Protein AF-A0A4R4SAF9-F1 (afdb_monomer_lite)

pLDDT: mean 88.25, std 11.11, range [43.56, 97.38]

Foldseek 3Di:
DPDFPDQKDKDKDKVVPPAAAAPDPPRDFMKIKIKIAGQDQAKKKFFKKKKFAAEDQDQQHFAYHPQQVVKDKDKPQPWDWDDPDSGMIMTGHPPSAMDIHHHDHPVCVVVSVPDGIMIMMITRGHGHNHFHKYWIKMWTFMASDRDPVRTDITIDTDIRGHHHD

Secondary structure (DSSP, 8-state):
-PPP--SSEEEEEEESSS-BPPSSTTSPPEEEEEEEEB-SSS-EEEEEEEEE--EESSTT-SEETT-GGG-EEEESTTPEEEE-SSSEEEEE-GGGS-EEEPBPPGGGHHHHHHHTPEEEEEEEE-B-SS-EEEEEEEEEEEESSSSGGG-EEEEEEEEEEEBP-

Organism: NCBI:txid402648

Radius of gyration: 15.94 Å; chains: 1; bounding box: 34×36×46 Å

Sequence (165 aa):
MPDSDALLHYTSITEPQPLYVSLDDNSPAYTMHLIVANTRDTPVYCNKITLYLPSGSHEADLVGAGKISAINGECSASWTFKRVSDTEITITPPNNKTAGFVGIKDQDIKSALYIAALRITLRNLHINTRIGTARIEITENTGETNNEAGFFRKWHYYPVTKFPR

Structure (mmCIF, N/CA/C/O backbone):
data_AF-A0A4R4SAF9-F1
#
_entry.id   AF-A0A4R4SAF9-F1
#
loop_
_atom_site.group_PDB
_atom_site.id
_atom_site.type_symbol
_atom_site.label_atom_id
_atom_site.label_alt_id
_atom_site.label_comp_id
_atom_site.label_asym_id
_atom_site.label_entity_id
_atom_site.label_seq_id
_atom_site.pdbx_PDB_ins_code
_atom_site.Cartn_x
_atom_site.Cartn_y
_atom_site.Cartn_z
_atom_site.occupancy
_atom_site.B_iso_or_equiv
_atom_site.auth_seq_id
_atom_site.auth_comp_id
_atom_site.auth_asym_id
_atom_site.auth_atom_id
_atom_site.pdbx_PDB_model_num
ATOM 1 N N . MET A 1 1 ? -13.714 -11.113 -9.935 1.00 43.56 1 MET A N 1
ATOM 2 C CA . MET A 1 1 ? -13.119 -9.774 -9.715 1.00 43.56 1 MET A CA 1
ATOM 3 C C . MET A 1 1 ? -12.044 -9.613 -10.770 1.00 43.56 1 MET A C 1
ATOM 5 O O . MET A 1 1 ? -11.471 -10.648 -11.086 1.00 43.56 1 MET A O 1
ATOM 9 N N . PRO A 1 2 ? -11.812 -8.435 -11.372 1.00 45.91 2 PRO A N 1
ATOM 10 C CA . PRO A 1 2 ? -10.708 -8.334 -12.315 1.00 45.91 2 PRO A CA 1
ATOM 11 C C . PRO A 1 2 ? -9.417 -8.637 -11.550 1.00 45.91 2 PRO A C 1
ATOM 13 O O . PRO A 1 2 ? -9.209 -8.112 -10.452 1.00 45.91 2 PRO A O 1
ATOM 16 N N . ASP A 1 3 ? -8.634 -9.562 -12.094 1.00 58.28 3 ASP A N 1
ATOM 17 C CA . ASP A 1 3 ? -7.298 -9.867 -11.606 1.00 58.28 3 ASP A CA 1
ATOM 18 C C . ASP A 1 3 ? -6.476 -8.574 -11.593 1.00 58.28 3 ASP A C 1
ATOM 20 O O . ASP A 1 3 ? -6.664 -7.686 -12.424 1.00 58.28 3 ASP A O 1
ATOM 24 N N . SER A 1 4 ? -5.622 -8.410 -10.587 1.00 75.06 4 SER A N 1
ATOM 25 C CA . SER A 1 4 ? -4.778 -7.223 -10.499 1.00 75.06 4 SER A CA 1
ATOM 26 C C . SER A 1 4 ? -3.844 -7.143 -11.705 1.00 75.06 4 SER A C 1
ATOM 28 O O . SER A 1 4 ? -3.124 -8.095 -11.990 1.00 75.06 4 SER A O 1
ATOM 30 N N . ASP A 1 5 ? -3.788 -5.978 -12.351 1.00 87.94 5 ASP A N 1
ATOM 31 C CA . ASP A 1 5 ? -2.861 -5.735 -13.463 1.00 87.94 5 ASP A CA 1
ATOM 32 C C . ASP A 1 5 ? -1.434 -5.406 -12.996 1.00 87.94 5 ASP A C 1
ATOM 34 O O . ASP A 1 5 ? -0.546 -5.176 -13.829 1.00 87.94 5 ASP A O 1
ATOM 38 N N . ALA A 1 6 ? -1.203 -5.343 -11.681 1.00 92.12 6 ALA A N 1
ATOM 39 C CA . ALA A 1 6 ? 0.101 -5.057 -11.104 1.00 92.12 6 ALA A CA 1
ATOM 40 C C . ALA A 1 6 ? 1.125 -6.139 -11.475 1.00 92.12 6 ALA A C 1
ATOM 42 O O . ALA A 1 6 ? 0.850 -7.341 -11.510 1.00 92.12 6 ALA A O 1
ATOM 43 N N . LEU A 1 7 ? 2.335 -5.689 -11.786 1.00 93.12 7 LEU A N 1
ATOM 44 C CA . LEU A 1 7 ? 3.488 -6.549 -11.991 1.00 93.12 7 LEU A CA 1
ATOM 45 C C . LEU A 1 7 ? 4.139 -6.916 -10.656 1.00 93.12 7 LEU A C 1
ATOM 47 O O . LEU A 1 7 ? 4.663 -8.025 -10.551 1.00 93.12 7 LEU A O 1
ATOM 51 N N . LEU A 1 8 ? 4.100 -6.016 -9.664 1.00 92.75 8 LEU A N 1
ATOM 52 C CA . LEU A 1 8 ? 4.632 -6.265 -8.326 1.00 92.75 8 LEU A CA 1
ATOM 53 C C . LEU A 1 8 ? 3.584 -6.915 -7.416 1.00 92.75 8 LEU A C 1
ATOM 55 O O . LEU A 1 8 ? 2.379 -6.689 -7.522 1.00 92.75 8 LEU A O 1
ATOM 59 N N . HIS A 1 9 ? 4.080 -7.720 -6.486 1.00 91.44 9 HIS A N 1
ATOM 60 C CA . HIS A 1 9 ? 3.312 -8.359 -5.433 1.00 91.44 9 HIS A CA 1
ATOM 61 C C . HIS A 1 9 ? 3.376 -7.531 -4.147 1.00 91.44 9 HIS A C 1
ATOM 63 O O . HIS A 1 9 ? 4.444 -7.046 -3.763 1.00 91.44 9 HIS A O 1
ATOM 69 N N . TYR A 1 10 ? 2.241 -7.435 -3.454 1.00 91.31 10 TYR A N 1
ATOM 70 C CA . TYR A 1 10 ? 2.077 -6.670 -2.221 1.00 91.31 10 TYR A CA 1
ATOM 71 C C . TYR A 1 10 ? 1.605 -7.577 -1.087 1.00 91.31 10 TYR A C 1
ATOM 73 O O . TYR A 1 10 ? 0.624 -8.302 -1.225 1.00 91.31 10 TYR A O 1
ATOM 81 N N . THR A 1 11 ? 2.284 -7.507 0.055 1.00 90.50 11 THR A N 1
ATOM 82 C CA . THR A 1 11 ? 1.877 -8.191 1.290 1.00 90.50 11 THR A CA 1
ATOM 83 C C . THR A 1 11 ? 2.155 -7.311 2.499 1.00 90.50 11 THR A C 1
ATOM 85 O O . THR A 1 11 ? 2.995 -6.417 2.428 1.00 90.50 11 THR A O 1
ATOM 88 N N . SER A 1 12 ? 1.465 -7.522 3.616 1.00 91.00 12 SER A N 1
ATOM 89 C CA . SER A 1 12 ? 1.596 -6.682 4.806 1.00 91.00 12 SER A CA 1
ATOM 90 C C . SER A 1 12 ? 1.826 -7.482 6.076 1.00 91.00 12 SER A C 1
ATOM 92 O O . SER A 1 12 ? 1.159 -8.487 6.313 1.00 91.00 12 SER A O 1
ATOM 94 N N . ILE A 1 13 ? 2.658 -6.937 6.955 1.00 91.50 13 ILE A N 1
ATOM 95 C CA . ILE A 1 13 ? 2.785 -7.355 8.352 1.00 91.50 13 ILE A CA 1
ATOM 96 C C . ILE A 1 13 ? 2.308 -6.194 9.223 1.00 91.50 13 ILE A C 1
ATOM 98 O O . ILE A 1 13 ? 2.649 -5.045 8.945 1.00 91.50 13 ILE A O 1
ATOM 102 N N . THR A 1 14 ? 1.515 -6.466 10.256 1.00 92.62 14 THR A N 1
ATOM 103 C CA . THR A 1 14 ? 1.044 -5.439 11.196 1.00 92.62 14 THR A CA 1
ATOM 104 C C . THR A 1 14 ? 1.613 -5.677 12.583 1.00 92.62 14 THR A C 1
ATOM 106 O O . THR A 1 14 ? 1.796 -6.816 12.999 1.00 92.62 14 THR A O 1
ATOM 109 N N . GLU A 1 15 ? 1.861 -4.601 13.314 1.00 93.81 15 GLU A N 1
ATOM 110 C CA . GLU A 1 15 ? 2.337 -4.628 14.690 1.00 93.81 15 GLU A CA 1
ATOM 111 C C . GLU A 1 15 ? 1.436 -3.712 15.540 1.00 93.81 15 GLU A C 1
ATOM 113 O O . GLU A 1 15 ? 1.437 -2.495 15.317 1.00 93.81 15 GLU A O 1
ATOM 118 N N . PRO A 1 16 ? 0.654 -4.261 16.493 1.00 92.19 16 PRO A N 1
ATOM 119 C CA . PRO A 1 16 ? 0.472 -5.694 16.769 1.00 92.19 16 PRO A CA 1
ATOM 120 C C . PRO A 1 16 ? -0.259 -6.469 15.646 1.00 92.19 16 PRO A C 1
ATOM 122 O O . PRO A 1 16 ? -0.881 -5.884 14.755 1.00 92.19 16 PRO A O 1
ATOM 125 N N . GLN A 1 17 ? -0.168 -7.805 15.696 1.00 88.75 17 GLN A N 1
ATOM 126 C CA . GLN A 1 17 ? -0.882 -8.731 14.808 1.00 88.75 17 GLN A CA 1
ATOM 127 C C . GLN A 1 17 ? -1.854 -9.607 15.624 1.00 88.75 17 GLN A C 1
ATOM 129 O O . GLN A 1 17 ? -1.448 -10.134 16.661 1.00 88.75 17 GLN A O 1
ATOM 134 N N . PRO A 1 18 ? -3.102 -9.824 15.166 1.00 90.75 18 PRO A N 1
ATOM 135 C CA . PRO A 1 18 ? -3.735 -9.225 13.989 1.00 90.75 18 PRO A CA 1
ATOM 136 C C . PRO A 1 18 ? -4.090 -7.742 14.197 1.00 90.75 18 PRO A C 1
ATOM 138 O O . PRO A 1 18 ? -3.957 -7.196 15.290 1.00 90.75 18 PRO A O 1
ATOM 141 N N . LEU A 1 19 ? -4.534 -7.086 13.123 1.00 92.69 19 LEU A N 1
ATOM 142 C CA . LEU A 1 19 ? -5.032 -5.715 13.169 1.00 92.69 19 LEU A CA 1
ATOM 143 C C . LEU A 1 19 ? -6.430 -5.692 13.809 1.00 92.69 19 LEU A C 1
ATOM 145 O O . LEU A 1 19 ? -7.383 -6.181 13.201 1.00 92.69 19 LEU A O 1
ATOM 149 N N . TYR A 1 20 ? -6.576 -5.126 15.006 1.00 95.00 20 TYR A N 1
ATOM 150 C CA . TYR A 1 20 ? -7.885 -4.961 15.647 1.00 95.00 20 TYR A CA 1
ATOM 151 C C . TYR A 1 20 ? -8.461 -3.568 15.406 1.00 95.00 20 TYR A C 1
ATOM 153 O O . TYR A 1 20 ? -7.722 -2.591 15.266 1.00 95.00 20 TYR A O 1
ATOM 161 N N . VAL A 1 21 ? -9.791 -3.473 15.400 1.00 94.75 21 VAL A N 1
ATOM 162 C CA . VAL A 1 21 ? -10.478 -2.177 15.447 1.00 94.75 21 VAL A CA 1
ATOM 163 C C . VAL A 1 21 ? -10.105 -1.412 16.716 1.00 94.75 21 VAL A C 1
ATOM 165 O O . VAL A 1 21 ? -9.890 -2.001 17.780 1.00 94.75 21 VAL A O 1
ATOM 168 N N . SER A 1 22 ? -10.049 -0.086 16.616 1.00 94.00 22 SER A N 1
ATOM 169 C CA . SER A 1 22 ? -9.930 0.755 17.809 1.00 94.00 22 SER A CA 1
ATOM 170 C C . SER A 1 22 ? -11.214 0.680 18.634 1.00 94.00 22 SER A C 1
ATOM 172 O O . SER A 1 22 ? -12.308 0.589 18.079 1.00 94.00 22 SER A O 1
ATOM 174 N N . LEU A 1 23 ? -11.091 0.744 19.959 1.00 91.25 23 LEU A N 1
ATOM 175 C CA . LEU A 1 23 ? -12.247 0.884 20.851 1.00 91.25 23 LEU A CA 1
ATOM 176 C C . LEU A 1 23 ? -12.713 2.344 20.912 1.00 91.25 23 LEU A C 1
ATOM 178 O O . LEU A 1 23 ? -13.904 2.623 21.010 1.00 91.25 23 LEU A O 1
ATOM 182 N N . ASP A 1 24 ? -11.755 3.264 20.836 1.00 88.19 24 ASP A N 1
ATOM 183 C CA . ASP A 1 24 ? -11.922 4.708 20.961 1.00 88.19 24 ASP A CA 1
ATOM 184 C C . ASP A 1 24 ? -10.715 5.446 20.349 1.00 88.19 24 ASP A C 1
ATOM 186 O O . ASP A 1 24 ? -9.778 4.832 19.830 1.00 88.19 24 ASP A O 1
ATOM 190 N N . ASP A 1 25 ? -10.719 6.776 20.440 1.00 79.50 25 ASP A N 1
ATOM 191 C CA . ASP A 1 25 ? -9.638 7.638 19.947 1.00 79.50 25 ASP A CA 1
ATOM 192 C C . ASP A 1 25 ? -8.299 7.476 20.687 1.00 79.50 25 ASP A C 1
ATOM 194 O O . ASP A 1 25 ? -7.264 7.882 20.157 1.00 79.50 25 ASP A O 1
ATOM 198 N N . ASN A 1 26 ? -8.306 6.875 21.880 1.00 84.06 26 ASN A N 1
ATOM 199 C CA . ASN A 1 26 ? -7.117 6.650 22.706 1.00 84.06 26 ASN A CA 1
ATOM 200 C C . ASN A 1 26 ? -6.519 5.253 22.497 1.00 84.06 26 ASN A C 1
ATOM 202 O O . ASN A 1 26 ? -5.532 4.888 23.142 1.00 84.06 26 ASN A O 1
ATOM 206 N N . SER A 1 27 ? -7.112 4.453 21.610 1.00 88.25 27 SER A N 1
ATOM 207 C CA . SER A 1 27 ? -6.624 3.117 21.305 1.00 88.25 27 SER A CA 1
ATOM 208 C C . SER A 1 27 ? -5.197 3.167 20.740 1.00 88.25 27 SER A C 1
ATOM 210 O O . SER A 1 27 ? -4.879 4.075 19.963 1.00 88.25 27 SER A O 1
ATOM 212 N N . PRO A 1 28 ? -4.328 2.199 21.104 1.00 89.44 28 PRO A N 1
ATOM 213 C CA . PRO A 1 28 ? -2.954 2.172 20.621 1.00 89.44 28 PRO A CA 1
ATOM 214 C C . PRO A 1 28 ? -2.897 2.177 19.096 1.00 89.44 28 PRO A C 1
ATOM 216 O O . PRO A 1 28 ? -3.636 1.444 18.435 1.00 89.44 28 PRO A O 1
ATOM 219 N N . ALA A 1 29 ? -2.000 2.989 18.549 1.00 92.81 29 ALA A N 1
ATOM 220 C CA . ALA A 1 29 ? -1.782 3.029 17.117 1.00 92.81 29 ALA A CA 1
ATOM 221 C C . ALA A 1 29 ? -0.987 1.805 16.642 1.00 92.81 29 ALA A C 1
ATOM 223 O O . ALA A 1 29 ? -0.156 1.255 17.366 1.00 92.81 29 ALA A O 1
ATOM 224 N N . TYR A 1 30 ? -1.223 1.414 15.393 1.00 95.19 30 TYR A N 1
ATOM 225 C CA . TYR A 1 30 ? -0.560 0.286 14.754 1.00 95.19 30 TYR A CA 1
ATOM 226 C C . TYR A 1 30 ? 0.600 0.751 13.878 1.00 95.19 30 TYR A C 1
ATOM 228 O O . TYR A 1 30 ? 0.649 1.891 13.399 1.00 95.19 30 TYR A O 1
ATOM 236 N N . THR A 1 31 ? 1.516 -0.173 13.622 1.00 95.69 31 THR A N 1
ATOM 237 C CA . THR A 1 31 ? 2.464 -0.079 12.515 1.00 95.69 31 THR A CA 1
ATOM 238 C C . THR A 1 31 ? 2.103 -1.120 11.461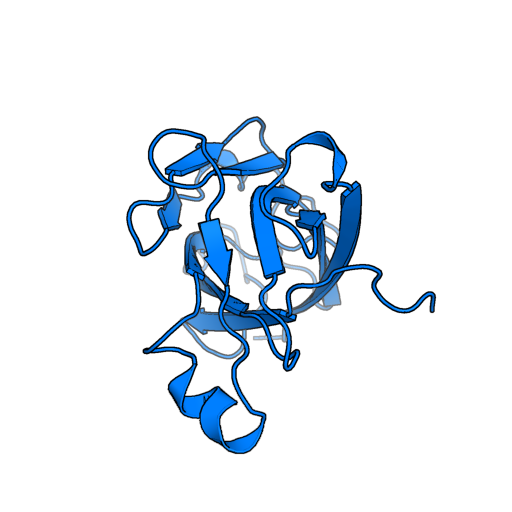 1.00 95.69 31 THR A C 1
ATOM 240 O O . THR A 1 31 ? 1.783 -2.257 11.790 1.00 95.69 31 THR A O 1
ATOM 243 N N . MET A 1 32 ? 2.139 -0.741 10.187 1.00 94.81 32 MET A N 1
ATOM 244 C CA . MET A 1 32 ? 2.005 -1.651 9.052 1.00 94.81 32 MET A CA 1
ATOM 245 C C . MET A 1 32 ? 3.278 -1.598 8.219 1.00 94.81 32 MET A C 1
ATOM 247 O O . MET A 1 32 ? 3.738 -0.526 7.835 1.00 94.81 32 MET A O 1
ATOM 251 N N . HIS A 1 33 ? 3.824 -2.760 7.902 1.00 93.44 33 HIS A N 1
ATOM 252 C CA . HIS A 1 33 ? 4.915 -2.935 6.959 1.00 93.44 33 HIS A CA 1
ATOM 253 C C . HIS A 1 33 ? 4.349 -3.549 5.688 1.00 93.44 33 HIS A C 1
ATOM 255 O O . HIS A 1 33 ? 4.056 -4.740 5.662 1.00 93.44 33 HIS A O 1
ATOM 261 N N . LEU A 1 34 ? 4.182 -2.735 4.651 1.00 92.62 34 LEU A N 1
ATOM 262 C CA . LEU A 1 34 ? 3.836 -3.190 3.313 1.00 92.62 34 LEU A CA 1
ATOM 263 C C . LEU A 1 34 ? 5.126 -3.572 2.579 1.00 92.62 34 LEU A C 1
ATOM 265 O O . LEU A 1 34 ? 6.041 -2.764 2.433 1.00 92.62 34 LEU A O 1
ATOM 269 N N . ILE A 1 35 ? 5.206 -4.819 2.147 1.00 91.75 35 ILE A N 1
ATOM 270 C CA . ILE A 1 35 ? 6.338 -5.410 1.449 1.00 91.75 35 ILE A CA 1
ATOM 271 C C . ILE A 1 35 ? 5.969 -5.516 -0.024 1.00 91.75 35 ILE A C 1
ATOM 273 O O . ILE A 1 35 ? 4.934 -6.087 -0.370 1.00 91.75 35 ILE A O 1
ATOM 277 N N . VAL A 1 36 ? 6.824 -4.955 -0.872 1.00 92.25 36 VAL A N 1
ATOM 278 C CA . VAL A 1 36 ? 6.671 -4.923 -2.324 1.00 92.25 36 VAL A CA 1
ATOM 279 C C . VAL A 1 36 ? 7.777 -5.760 -2.943 1.00 92.25 36 VAL A C 1
ATOM 281 O O . VAL A 1 36 ? 8.957 -5.475 -2.732 1.00 92.25 36 VAL A O 1
ATOM 284 N N . ALA A 1 37 ? 7.410 -6.783 -3.703 1.00 90.88 37 ALA A N 1
ATOM 285 C CA . ALA A 1 37 ? 8.351 -7.723 -4.299 1.00 90.88 37 ALA A CA 1
ATOM 286 C C . ALA A 1 37 ? 7.972 -8.050 -5.746 1.00 90.88 37 ALA A C 1
ATOM 288 O O . ALA A 1 37 ? 6.833 -7.860 -6.159 1.00 90.88 37 ALA A O 1
ATOM 289 N N . ASN A 1 38 ? 8.922 -8.580 -6.510 1.00 90.75 38 ASN A N 1
ATOM 290 C CA . ASN A 1 38 ? 8.648 -9.175 -7.812 1.00 90.75 38 ASN A CA 1
ATOM 291 C C . ASN A 1 38 ? 8.671 -10.702 -7.674 1.00 90.75 38 ASN A C 1
ATOM 293 O O . ASN A 1 38 ? 9.693 -11.256 -7.285 1.00 90.75 38 ASN A O 1
ATOM 297 N N . THR A 1 39 ? 7.563 -11.372 -7.985 1.00 86.12 39 THR A N 1
ATOM 298 C CA . THR A 1 39 ? 7.445 -12.844 -7.952 1.00 86.12 39 THR A CA 1
ATOM 299 C C . THR A 1 39 ? 7.527 -13.476 -9.345 1.00 86.12 39 THR A C 1
ATOM 301 O O . THR A 1 39 ? 7.279 -14.666 -9.504 1.00 86.12 39 THR A O 1
ATOM 304 N N . ARG A 1 40 ? 7.828 -12.685 -10.381 1.00 85.94 40 ARG A N 1
ATOM 305 C CA . ARG A 1 40 ? 7.999 -13.150 -11.764 1.00 85.94 40 ARG A CA 1
ATOM 306 C C . ARG A 1 40 ? 9.447 -13.556 -12.005 1.00 85.94 40 ARG A C 1
ATOM 308 O O . ARG A 1 40 ? 10.346 -13.043 -11.351 1.00 85.94 40 ARG A O 1
ATOM 315 N N . ASP A 1 41 ? 9.690 -14.389 -13.013 1.00 85.56 41 ASP A N 1
ATOM 316 C CA . ASP A 1 41 ? 11.055 -14.769 -13.414 1.00 85.56 41 ASP A CA 1
ATOM 317 C C . ASP A 1 41 ? 11.805 -13.657 -14.168 1.00 85.56 41 ASP A C 1
ATOM 319 O O . ASP A 1 41 ? 13.029 -13.697 -14.302 1.00 85.56 41 ASP A O 1
ATOM 323 N N . THR A 1 42 ? 11.086 -12.648 -14.664 1.00 89.00 42 THR A N 1
ATOM 324 C CA . THR A 1 42 ? 11.655 -11.501 -15.376 1.00 89.00 42 THR A CA 1
ATOM 325 C C . THR A 1 42 ? 11.767 -10.278 -14.462 1.00 89.00 42 THR A C 1
ATOM 327 O O . THR A 1 42 ? 10.911 -10.077 -13.596 1.00 89.00 42 THR A O 1
ATOM 330 N N . PRO A 1 43 ? 12.802 -9.430 -14.625 1.00 91.19 43 PRO A N 1
ATOM 331 C CA . PRO A 1 43 ? 12.901 -8.177 -13.885 1.00 91.19 43 PRO A CA 1
ATOM 332 C C . PRO A 1 43 ? 11.705 -7.256 -14.144 1.00 91.19 43 PRO A C 1
ATOM 334 O O . PRO A 1 43 ? 11.276 -7.081 -15.283 1.00 91.19 43 PRO A O 1
ATOM 337 N N . VAL A 1 44 ? 11.221 -6.613 -13.084 1.00 93.88 44 VAL A N 1
ATOM 338 C CA . VAL A 1 44 ? 10.204 -5.559 -13.162 1.00 93.88 44 VAL A CA 1
ATOM 339 C C . VAL A 1 44 ? 10.849 -4.247 -12.761 1.00 93.88 44 VAL A C 1
ATOM 341 O O . VAL A 1 44 ? 11.513 -4.154 -11.733 1.00 93.88 44 VAL A O 1
ATOM 344 N N . TYR A 1 45 ? 10.645 -3.213 -13.557 1.00 94.56 45 TYR A N 1
ATOM 345 C CA . TYR A 1 45 ? 11.123 -1.874 -13.269 1.00 94.56 45 TYR A CA 1
ATOM 346 C C . TYR A 1 45 ? 9.971 -1.019 -12.755 1.00 94.56 45 TYR A C 1
ATOM 348 O O . TYR A 1 45 ? 8.861 -1.098 -13.273 1.00 94.56 45 TYR A O 1
ATOM 356 N N . CYS A 1 46 ? 10.230 -0.189 -11.747 1.00 95.19 46 CYS A N 1
ATOM 357 C CA . CYS A 1 46 ? 9.248 0.702 -11.137 1.00 95.19 46 CYS A CA 1
ATOM 358 C C . CYS A 1 46 ? 9.858 2.083 -10.901 1.00 95.19 46 CYS A C 1
ATOM 360 O O . CYS A 1 46 ? 10.973 2.191 -10.385 1.00 95.19 46 CYS A O 1
ATOM 362 N N . ASN A 1 47 ? 9.116 3.141 -11.222 1.00 95.12 47 ASN A N 1
ATOM 363 C CA . ASN A 1 47 ? 9.542 4.520 -10.953 1.00 95.12 47 ASN A CA 1
ATOM 364 C C . ASN A 1 47 ? 8.605 5.280 -9.996 1.00 95.12 47 ASN A C 1
ATOM 366 O O . ASN A 1 47 ? 8.973 6.336 -9.485 1.00 95.12 47 ASN A O 1
ATOM 370 N N . LYS A 1 48 ? 7.415 4.742 -9.697 1.00 96.00 48 LYS A N 1
ATOM 371 C CA . LYS A 1 48 ? 6.484 5.337 -8.735 1.00 96.00 48 LYS A CA 1
ATOM 372 C C . LYS A 1 48 ? 5.497 4.299 -8.213 1.00 96.00 48 LYS A C 1
ATOM 374 O O . LYS A 1 48 ? 4.891 3.576 -8.996 1.00 96.00 48 LYS A O 1
ATOM 379 N N . ILE A 1 49 ? 5.279 4.299 -6.904 1.00 97.19 49 ILE A N 1
ATOM 380 C CA . ILE A 1 49 ? 4.149 3.631 -6.252 1.00 97.19 49 ILE A CA 1
ATOM 381 C C . ILE A 1 49 ? 3.316 4.714 -5.572 1.00 97.19 49 ILE A C 1
ATOM 383 O O . ILE A 1 49 ? 3.853 5.668 -5.015 1.00 97.19 49 ILE A O 1
ATOM 387 N N . THR A 1 50 ? 1.999 4.608 -5.650 1.00 97.38 50 THR A N 1
ATOM 388 C CA . THR A 1 50 ? 1.060 5.491 -4.956 1.00 97.38 50 THR A CA 1
ATOM 389 C C . THR A 1 50 ? 0.100 4.631 -4.160 1.00 97.38 50 THR A C 1
ATOM 391 O O . THR A 1 50 ? -0.487 3.706 -4.714 1.00 97.38 50 THR A O 1
ATOM 394 N N . LEU A 1 51 ? -0.021 4.919 -2.870 1.00 97.00 51 LEU A N 1
ATOM 395 C CA . LEU A 1 51 ? -0.971 4.290 -1.965 1.00 97.00 51 LEU A CA 1
ATOM 396 C C . LEU A 1 51 ? -2.087 5.288 -1.684 1.00 97.00 51 LEU A C 1
ATOM 398 O O . LEU A 1 51 ? -1.808 6.432 -1.314 1.00 97.00 51 LEU A O 1
ATOM 402 N N . TYR A 1 52 ? -3.327 4.831 -1.792 1.00 95.69 52 TYR A N 1
ATOM 403 C CA . TYR A 1 52 ? -4.494 5.549 -1.311 1.00 95.69 52 TYR A CA 1
ATOM 404 C C . TYR A 1 52 ? -5.063 4.806 -0.105 1.00 95.69 52 TYR A C 1
ATOM 406 O O . TYR A 1 52 ? -5.542 3.672 -0.210 1.00 95.69 52 TYR A O 1
ATOM 414 N N . LEU A 1 53 ? -4.955 5.431 1.067 1.00 95.00 53 LEU A N 1
ATOM 415 C CA . LEU A 1 53 ? -5.435 4.864 2.323 1.00 95.00 53 LEU A CA 1
ATOM 416 C C . LEU A 1 53 ? -6.886 5.307 2.564 1.00 95.00 53 LEU A C 1
ATOM 418 O O . LEU A 1 53 ? -7.134 6.512 2.649 1.00 95.00 53 LEU A O 1
ATOM 422 N N . PRO A 1 54 ? -7.846 4.375 2.707 1.00 94.75 54 PRO A N 1
ATOM 423 C CA . PRO A 1 54 ? -9.227 4.741 2.990 1.00 94.75 54 PRO A CA 1
ATOM 424 C C . PRO A 1 54 ? -9.366 5.219 4.443 1.00 94.75 54 PRO A C 1
ATOM 426 O O . PRO A 1 54 ? -8.854 4.589 5.376 1.00 94.75 54 PRO A O 1
ATOM 429 N N . SER A 1 55 ? -10.062 6.337 4.633 1.00 93.88 55 SER A N 1
ATOM 430 C CA . SER A 1 55 ? -10.251 7.004 5.921 1.00 93.88 55 SER A CA 1
ATOM 431 C C . SER A 1 55 ? -11.673 7.507 6.054 1.00 93.88 55 SER A C 1
ATOM 433 O O . SER A 1 55 ? -12.218 8.112 5.132 1.00 93.88 55 SER A O 1
ATOM 435 N N . GLY A 1 56 ? -12.251 7.285 7.228 1.00 93.44 56 GLY A N 1
ATOM 436 C CA . GLY A 1 56 ? -13.638 7.621 7.494 1.00 93.44 56 GLY A CA 1
ATOM 437 C C . GLY A 1 56 ? -14.170 6.895 8.721 1.00 93.44 56 GLY A C 1
ATOM 438 O O . GLY A 1 56 ? -13.424 6.606 9.659 1.00 93.44 56 GLY A O 1
ATOM 439 N N . SER A 1 57 ? -15.473 6.636 8.730 1.00 92.94 57 SER A N 1
ATOM 440 C CA . SER A 1 57 ? -16.223 6.051 9.849 1.00 92.94 57 SER A CA 1
ATOM 441 C C . SER A 1 57 ? -16.986 4.772 9.470 1.00 92.94 57 SER A C 1
ATOM 443 O O . SER A 1 57 ? -17.760 4.265 10.285 1.00 92.94 57 SER A O 1
ATOM 445 N N . HIS A 1 58 ? -16.745 4.222 8.273 1.00 95.00 58 HIS A N 1
ATOM 446 C CA . HIS A 1 58 ? -17.383 3.008 7.761 1.00 95.00 58 HIS A CA 1
ATOM 447 C C . HIS A 1 58 ? -16.488 1.768 7.895 1.00 95.00 58 HIS A C 1
ATOM 449 O O . HIS A 1 58 ? -15.283 1.840 8.126 1.00 95.00 58 HIS A O 1
ATOM 455 N N . GLU A 1 59 ? -17.088 0.596 7.694 1.00 94.62 59 GLU A N 1
ATOM 456 C CA . GLU A 1 59 ? -16.421 -0.713 7.742 1.00 94.62 59 GLU A CA 1
ATOM 457 C C . GLU A 1 59 ? -15.301 -0.856 6.698 1.00 94.62 59 GLU A C 1
ATOM 459 O O . GLU A 1 59 ? -14.306 -1.536 6.955 1.00 94.62 59 GLU A O 1
ATOM 464 N N . ALA A 1 60 ? -15.425 -0.169 5.557 1.00 95.94 60 ALA A N 1
ATOM 465 C CA . ALA A 1 60 ? -14.437 -0.158 4.477 1.00 95.94 60 ALA A CA 1
ATOM 466 C C . ALA A 1 60 ? -13.267 0.821 4.709 1.00 95.94 60 ALA A C 1
ATOM 468 O O . ALA A 1 60 ? -12.275 0.771 3.979 1.00 95.94 60 ALA A O 1
ATOM 469 N N . ASP A 1 61 ? -13.353 1.686 5.723 1.00 96.00 61 ASP A N 1
ATOM 470 C CA . ASP A 1 61 ? -12.304 2.652 6.041 1.00 96.00 61 ASP A CA 1
ATOM 471 C C . ASP A 1 61 ? -11.232 2.006 6.924 1.00 96.00 61 ASP A C 1
ATOM 473 O O . ASP A 1 61 ? -11.542 1.353 7.925 1.00 96.00 61 ASP A O 1
ATOM 477 N N . LEU A 1 62 ? -9.956 2.165 6.566 1.00 95.06 62 LEU A N 1
ATOM 478 C CA . LEU A 1 62 ? -8.847 1.566 7.311 1.00 95.06 62 LEU A CA 1
ATOM 479 C C . LEU A 1 62 ? -8.598 2.335 8.606 1.00 95.06 62 LEU A C 1
ATOM 481 O O . LEU A 1 62 ? -8.515 1.739 9.680 1.00 95.06 62 LEU A O 1
ATOM 485 N N . VAL A 1 63 ? -8.500 3.657 8.501 1.00 94.12 63 VAL A N 1
ATOM 486 C CA . VAL A 1 63 ? -8.239 4.546 9.635 1.00 94.12 63 VAL A CA 1
ATOM 487 C C . VAL A 1 63 ? -9.434 5.441 9.930 1.00 94.12 63 VAL A C 1
ATOM 489 O O . VAL A 1 63 ? -10.288 5.675 9.073 1.00 94.12 63 VAL A O 1
ATOM 492 N N . GLY A 1 64 ? -9.509 5.921 11.170 1.00 90.88 64 GLY A N 1
ATOM 493 C CA . GLY A 1 64 ? -10.544 6.869 11.573 1.00 90.88 64 GLY A CA 1
ATOM 494 C C . GLY A 1 64 ? -10.470 8.184 10.788 1.00 90.88 64 GLY A C 1
ATOM 495 O O . GLY A 1 64 ? -9.388 8.627 10.389 1.00 90.88 64 GLY A O 1
ATOM 496 N N . ALA A 1 65 ? -11.622 8.830 10.603 1.00 87.69 65 ALA A N 1
ATOM 497 C CA . ALA A 1 65 ? -11.724 10.134 9.954 1.00 87.69 65 ALA A CA 1
ATOM 498 C C . ALA A 1 65 ? -10.740 11.153 10.567 1.00 87.69 65 ALA A C 1
ATOM 500 O O . ALA A 1 65 ? -10.637 11.286 11.787 1.00 87.69 65 ALA A O 1
ATOM 501 N N . GLY A 1 66 ? -9.994 11.861 9.713 1.00 83.06 66 GLY A N 1
ATOM 502 C CA . GLY A 1 66 ? -9.014 12.871 10.132 1.00 83.06 66 GLY A CA 1
ATOM 503 C C . GLY A 1 66 ? -7.724 12.325 10.763 1.00 83.06 66 GLY A C 1
ATOM 504 O O . GLY A 1 66 ? -6.884 13.117 11.179 1.00 83.06 66 GLY A O 1
ATOM 505 N N . LYS A 1 67 ? -7.524 10.999 10.828 1.00 85.38 67 LYS A N 1
ATOM 506 C CA . LYS A 1 67 ? -6.334 10.397 11.460 1.00 85.38 67 LYS A CA 1
ATOM 507 C C . LYS A 1 67 ? -5.163 10.145 10.501 1.00 85.38 67 LYS A C 1
ATOM 509 O O . LYS A 1 67 ? -4.074 9.824 10.969 1.00 85.38 67 LYS A O 1
ATOM 514 N N . ILE A 1 68 ? -5.333 10.299 9.179 1.00 81.94 68 ILE A N 1
ATOM 515 C CA . ILE A 1 68 ? -4.239 10.043 8.214 1.00 81.94 68 ILE A CA 1
ATOM 516 C C . ILE A 1 68 ? -3.078 11.023 8.380 1.00 81.94 68 ILE A C 1
ATOM 518 O O . ILE A 1 68 ? -1.919 10.626 8.249 1.00 81.94 68 ILE A O 1
ATOM 522 N N . SER A 1 69 ? -3.357 12.284 8.704 1.00 80.44 69 SER A N 1
ATOM 523 C CA . SER A 1 69 ? -2.325 13.307 8.901 1.00 80.44 69 SER A CA 1
ATOM 524 C C . SER A 1 69 ? -1.300 12.913 9.975 1.00 80.44 69 SER A C 1
ATOM 526 O O . SER A 1 69 ? -0.137 13.303 9.883 1.00 80.44 69 SER A O 1
ATOM 528 N N . ALA A 1 70 ? -1.699 12.074 10.936 1.00 79.38 70 ALA A N 1
ATOM 529 C CA . ALA A 1 70 ? -0.848 11.572 12.008 1.00 79.38 70 ALA A CA 1
ATOM 530 C C . ALA A 1 70 ? 0.035 10.375 11.603 1.00 79.38 70 ALA A C 1
ATOM 532 O O . ALA A 1 70 ? 0.938 10.011 12.358 1.00 79.38 70 ALA A O 1
ATOM 533 N N . ILE A 1 71 ? -0.201 9.757 10.440 1.00 85.88 71 ILE A N 1
ATOM 534 C CA . ILE A 1 71 ? 0.598 8.623 9.963 1.00 85.88 71 ILE A CA 1
ATOM 535 C C . ILE A 1 71 ? 2.012 9.125 9.650 1.00 85.88 71 ILE A C 1
ATOM 537 O O . ILE A 1 71 ? 2.180 10.186 9.052 1.00 85.88 71 ILE A O 1
ATOM 541 N N . ASN A 1 72 ? 3.037 8.354 9.989 1.00 89.00 72 ASN A N 1
ATOM 542 C CA . ASN A 1 72 ? 4.411 8.616 9.550 1.00 89.00 72 ASN A CA 1
ATOM 543 C C . ASN A 1 72 ? 4.872 7.482 8.645 1.00 89.00 72 ASN A C 1
ATOM 545 O O . ASN A 1 72 ? 4.482 6.336 8.856 1.00 89.00 72 ASN A O 1
ATOM 549 N N . GLY A 1 73 ? 5.682 7.794 7.639 1.00 89.00 73 GLY A N 1
ATOM 550 C CA . GLY A 1 73 ? 6.114 6.812 6.659 1.00 89.00 73 GLY A CA 1
ATOM 551 C C . GLY A 1 73 ? 7.612 6.796 6.436 1.00 89.00 73 GLY A C 1
ATOM 552 O O . GLY A 1 73 ? 8.248 7.845 6.387 1.00 89.00 73 GLY A O 1
ATOM 553 N N . GLU A 1 74 ? 8.158 5.603 6.255 1.00 92.19 74 GLU A N 1
ATOM 554 C CA . GLU A 1 74 ? 9.548 5.389 5.856 1.00 92.19 74 GLU A CA 1
ATOM 555 C C . GLU A 1 74 ? 9.624 4.235 4.858 1.00 92.19 74 GLU A C 1
ATOM 557 O O . GLU A 1 74 ? 8.763 3.353 4.839 1.00 92.19 74 GLU A O 1
ATOM 562 N N . CYS A 1 75 ? 10.647 4.247 4.011 1.00 90.56 75 CYS A N 1
ATOM 563 C CA . CYS A 1 75 ? 10.872 3.206 3.019 1.00 90.56 75 CYS A CA 1
ATOM 564 C C . CYS A 1 75 ? 12.303 2.669 3.128 1.00 90.56 75 CYS A C 1
ATOM 566 O O . CYS A 1 75 ? 13.229 3.413 3.455 1.00 90.56 75 CYS A O 1
ATOM 568 N N . SER A 1 76 ? 12.500 1.380 2.842 1.00 87.00 76 SER A N 1
ATOM 569 C CA . SER A 1 76 ? 13.842 0.802 2.720 1.00 87.00 76 SER A CA 1
ATOM 570 C C . SER A 1 76 ? 14.553 1.269 1.439 1.00 87.00 76 SER A C 1
ATOM 572 O O . SER A 1 76 ? 13.972 1.938 0.582 1.00 87.00 76 SER A O 1
ATOM 574 N N . ALA A 1 77 ? 15.839 0.917 1.308 1.00 79.19 77 ALA A N 1
ATOM 575 C CA . ALA A 1 77 ? 16.638 1.128 0.092 1.00 79.19 77 ALA A CA 1
ATOM 576 C C . ALA A 1 77 ? 16.655 2.585 -0.421 1.00 79.19 77 ALA A C 1
ATOM 578 O O . ALA A 1 77 ? 16.695 2.829 -1.627 1.00 79.19 77 ALA A O 1
ATOM 579 N N . SER A 1 78 ? 16.602 3.553 0.503 1.00 86.69 78 SER A N 1
ATOM 580 C CA . SER A 1 78 ? 16.618 4.997 0.218 1.00 86.69 78 SER A CA 1
ATOM 581 C C . SER A 1 78 ? 15.471 5.494 -0.672 1.00 86.69 78 SER A C 1
ATOM 583 O O . SER A 1 78 ? 15.561 6.583 -1.242 1.00 86.69 78 SER A O 1
ATOM 585 N N . TRP A 1 79 ? 14.388 4.723 -0.800 1.00 93.50 79 TRP A N 1
ATOM 586 C CA . TRP A 1 79 ? 13.170 5.209 -1.439 1.00 93.50 79 TRP A CA 1
ATOM 587 C C . TRP A 1 79 ? 12.576 6.359 -0.628 1.00 93.50 79 TRP A C 1
ATOM 589 O O . TRP A 1 79 ? 12.639 6.395 0.601 1.00 93.50 79 TRP A O 1
ATOM 599 N N . THR A 1 80 ? 11.991 7.316 -1.334 1.00 94.25 80 THR A N 1
ATOM 600 C CA . THR A 1 80 ? 11.398 8.502 -0.728 1.00 94.25 80 THR A CA 1
ATOM 601 C C . THR A 1 80 ? 9.929 8.250 -0.452 1.00 94.25 80 THR A C 1
ATOM 603 O O . THR A 1 80 ? 9.165 7.960 -1.368 1.00 94.25 80 THR A O 1
ATOM 606 N N . PHE A 1 81 ? 9.529 8.413 0.806 1.00 94.88 81 PHE A N 1
ATOM 607 C CA . PHE A 1 81 ? 8.131 8.490 1.207 1.00 94.88 81 PHE A CA 1
ATOM 608 C C . PHE A 1 81 ? 7.675 9.951 1.166 1.00 94.88 81 PHE A C 1
ATOM 610 O O . PHE A 1 81 ? 8.262 10.804 1.832 1.00 94.88 81 PHE A O 1
ATOM 617 N N . LYS A 1 82 ? 6.613 10.255 0.418 1.00 94.06 82 LYS A N 1
ATOM 618 C CA . LYS A 1 82 ? 6.031 11.598 0.356 1.00 94.06 82 LYS A CA 1
ATOM 619 C C . LYS A 1 82 ? 4.514 11.536 0.442 1.00 94.06 82 LYS A C 1
ATOM 621 O O . LYS A 1 82 ? 3.857 11.009 -0.452 1.00 94.06 82 LYS A O 1
ATOM 626 N N . ARG A 1 83 ? 3.954 12.159 1.478 1.00 92.06 83 ARG A N 1
ATOM 627 C CA . ARG A 1 83 ? 2.517 12.434 1.564 1.00 92.06 83 ARG A CA 1
ATOM 628 C C . ARG A 1 83 ? 2.146 13.546 0.581 1.00 92.06 83 ARG A C 1
ATOM 630 O O . ARG A 1 83 ? 2.772 14.604 0.595 1.00 92.06 83 ARG A O 1
ATOM 637 N N . VAL A 1 84 ? 1.152 13.294 -0.2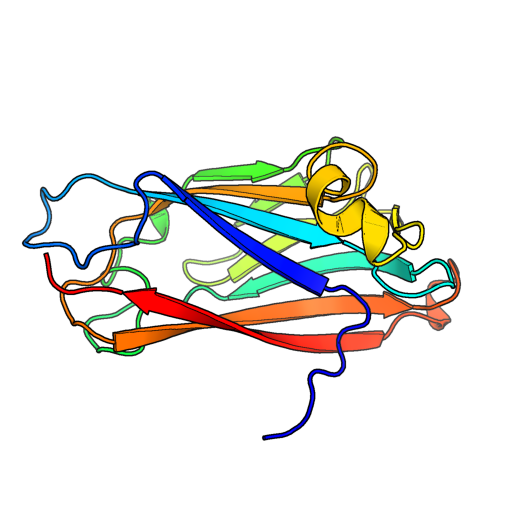65 1.00 91.56 84 VAL A N 1
ATOM 638 C CA . VAL A 1 84 ? 0.622 14.270 -1.233 1.00 91.56 84 VAL A CA 1
ATOM 639 C C . VAL A 1 84 ? -0.668 14.897 -0.713 1.00 91.56 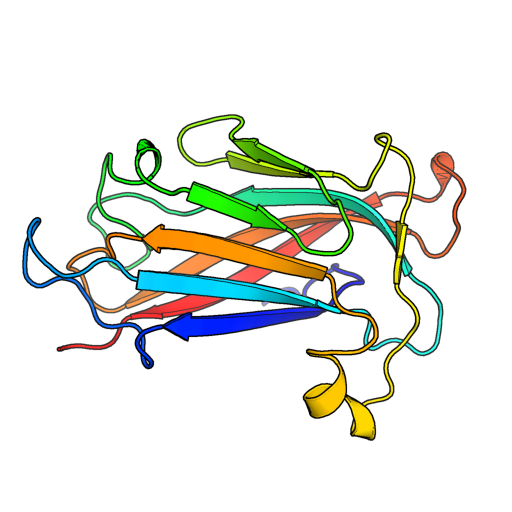84 VAL A C 1
ATOM 641 O O . VAL A 1 84 ? -0.870 16.096 -0.882 1.00 91.56 84 VAL A O 1
ATOM 644 N N . SER A 1 85 ? -1.507 14.110 -0.038 1.00 89.00 85 SER A N 1
ATOM 645 C CA . SER A 1 85 ? -2.750 14.564 0.589 1.00 89.00 85 SER A CA 1
ATOM 646 C C . SER A 1 85 ? -3.070 13.734 1.837 1.00 89.00 85 SER A C 1
ATOM 648 O O . SER A 1 85 ? -2.307 12.847 2.225 1.00 89.00 85 SER A O 1
ATOM 650 N N . ASP A 1 86 ? -4.225 13.990 2.451 1.00 85.56 86 ASP A N 1
ATOM 651 C CA . ASP A 1 86 ? -4.747 13.197 3.565 1.00 85.56 86 ASP A CA 1
ATOM 652 C C . ASP A 1 86 ? -5.173 11.781 3.175 1.00 85.56 86 ASP A C 1
ATOM 654 O O . ASP A 1 86 ? -5.578 11.037 4.048 1.00 85.56 86 ASP A O 1
ATOM 658 N N . THR A 1 87 ? -5.115 11.376 1.910 1.00 87.56 87 THR A N 1
ATOM 659 C CA . THR A 1 87 ? 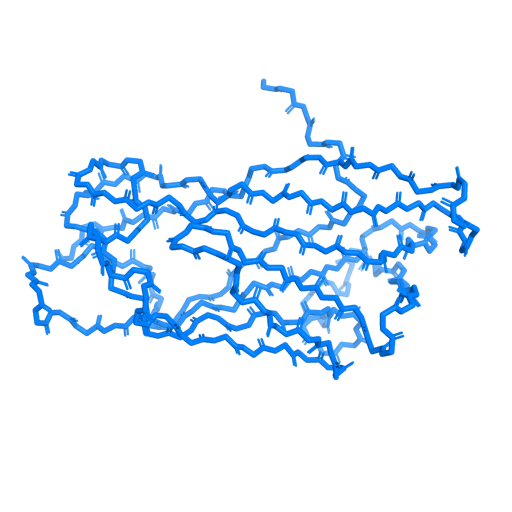-5.383 9.984 1.508 1.00 87.56 87 THR A CA 1
ATOM 660 C C . THR A 1 87 ? -4.307 9.422 0.597 1.00 87.56 87 THR A C 1
ATOM 662 O O . THR A 1 87 ? -4.162 8.207 0.531 1.00 87.56 87 THR A O 1
ATOM 665 N N . GLU A 1 88 ? -3.521 10.279 -0.056 1.00 93.75 88 GLU A N 1
ATOM 666 C CA . GLU A 1 88 ? -2.537 9.897 -1.061 1.00 93.75 88 GLU A CA 1
ATOM 667 C C . GLU A 1 88 ? -1.103 9.973 -0.528 1.00 93.75 88 GLU A C 1
ATOM 669 O O . GLU A 1 88 ? -0.614 11.013 -0.067 1.00 93.75 88 GLU A O 1
ATOM 674 N N . ILE A 1 89 ? -0.393 8.859 -0.670 1.00 94.81 89 ILE A N 1
ATOM 675 C CA . ILE A 1 89 ? 1.026 8.715 -0.368 1.00 94.81 89 ILE A CA 1
ATOM 676 C C . ILE A 1 89 ? 1.739 8.263 -1.636 1.00 94.81 89 ILE A C 1
ATOM 678 O O . ILE A 1 89 ? 1.381 7.256 -2.233 1.00 94.81 89 ILE A O 1
ATOM 682 N N . THR A 1 90 ? 2.805 8.959 -2.004 1.00 96.00 90 THR A N 1
ATOM 683 C CA . THR A 1 90 ? 3.695 8.576 -3.103 1.00 96.00 90 THR A CA 1
ATOM 684 C C . THR A 1 90 ? 5.017 8.038 -2.575 1.00 96.00 90 THR A C 1
ATOM 686 O O . THR A 1 90 ? 5.585 8.578 -1.626 1.00 96.00 90 THR A O 1
ATOM 689 N N . ILE A 1 91 ? 5.504 6.979 -3.211 1.00 96.38 91 ILE A N 1
ATOM 690 C CA . ILE A 1 91 ? 6.772 6.320 -2.929 1.00 96.38 91 ILE A CA 1
ATOM 691 C C . ILE A 1 91 ? 7.583 6.311 -4.226 1.00 96.38 91 ILE A C 1
ATOM 693 O O . ILE A 1 91 ? 7.154 5.729 -5.227 1.00 96.38 91 ILE A O 1
ATOM 697 N N . THR A 1 92 ? 8.728 6.995 -4.233 1.00 95.56 92 THR A N 1
ATOM 698 C CA . THR A 1 92 ? 9.599 7.123 -5.415 1.00 95.56 92 THR A CA 1
ATOM 699 C C . THR A 1 92 ? 10.996 6.576 -5.133 1.00 95.56 92 THR A C 1
ATOM 701 O O . THR A 1 92 ? 11.483 6.672 -4.004 1.00 95.56 92 THR A O 1
ATOM 704 N N . PRO A 1 93 ? 11.658 5.964 -6.125 1.00 93.50 93 PRO A N 1
ATOM 705 C CA . PRO A 1 93 ? 12.991 5.417 -5.935 1.00 93.50 93 PRO A CA 1
ATOM 706 C C . PRO A 1 93 ? 14.030 6.532 -5.754 1.00 93.50 93 PRO A C 1
ATOM 708 O O . PRO A 1 93 ? 13.768 7.698 -6.083 1.00 93.50 93 PRO A O 1
ATOM 711 N N . PRO A 1 94 ? 15.233 6.189 -5.257 1.00 88.56 94 PRO A N 1
ATOM 712 C CA . PRO A 1 94 ? 16.318 7.145 -5.090 1.00 88.56 94 PRO A CA 1
ATOM 713 C C . PRO A 1 94 ? 16.569 7.956 -6.366 1.00 88.56 94 PRO A C 1
ATOM 715 O O . PRO A 1 94 ? 16.569 7.423 -7.479 1.00 88.56 94 PRO A O 1
ATOM 718 N N . ASN A 1 95 ? 16.814 9.257 -6.200 1.00 84.06 95 ASN A N 1
ATOM 719 C CA . ASN A 1 95 ? 17.065 10.202 -7.294 1.00 84.06 95 ASN A CA 1
ATOM 720 C C . ASN A 1 95 ? 15.914 10.336 -8.315 1.00 84.06 95 ASN A C 1
ATOM 722 O O . ASN A 1 95 ? 16.157 10.823 -9.417 1.00 84.06 95 ASN A O 1
ATOM 726 N N . ASN A 1 96 ? 14.686 9.917 -7.971 1.00 76.44 96 ASN A N 1
ATOM 727 C CA . ASN A 1 96 ? 13.499 9.953 -8.841 1.00 76.44 96 ASN A CA 1
ATOM 728 C C . ASN A 1 96 ? 13.695 9.248 -10.195 1.00 76.44 96 ASN A C 1
ATOM 730 O O . ASN A 1 96 ? 13.130 9.663 -11.204 1.00 76.44 96 ASN A O 1
ATOM 734 N N . LYS A 1 97 ? 14.533 8.207 -10.225 1.00 86.62 97 LYS A N 1
ATOM 735 C CA . LYS A 1 97 ? 14.790 7.403 -11.427 1.00 86.62 97 LYS A CA 1
ATOM 736 C C . LYS A 1 97 ? 13.896 6.159 -11.448 1.00 86.62 97 LYS A C 1
ATOM 738 O O . LYS A 1 97 ? 12.768 6.175 -10.973 1.00 86.62 97 LYS A O 1
ATOM 743 N N . THR A 1 98 ? 14.421 5.072 -11.993 1.00 89.75 98 THR A N 1
ATOM 744 C CA . THR A 1 98 ? 13.810 3.749 -12.031 1.00 89.75 98 THR A CA 1
ATOM 745 C C . THR A 1 98 ? 14.565 2.821 -11.088 1.00 89.75 98 THR A C 1
ATOM 747 O O . THR A 1 98 ? 15.796 2.808 -11.087 1.00 89.75 98 THR A O 1
ATOM 750 N N . ALA A 1 99 ? 13.837 2.006 -10.331 1.00 91.56 99 ALA A N 1
ATOM 751 C CA . ALA A 1 99 ? 14.382 0.893 -9.565 1.00 91.56 99 ALA A CA 1
ATOM 752 C C . ALA A 1 99 ? 13.971 -0.442 -10.198 1.00 91.56 99 ALA A C 1
ATOM 754 O O . ALA A 1 99 ? 12.834 -0.600 -10.639 1.00 91.56 99 ALA A O 1
ATOM 755 N N . GLY A 1 100 ? 14.904 -1.393 -10.248 1.00 91.00 100 GLY A N 1
ATOM 756 C CA . GLY A 1 100 ? 14.643 -2.756 -10.705 1.00 91.00 100 GLY A CA 1
ATOM 757 C C . GLY A 1 100 ? 14.344 -3.685 -9.532 1.00 91.00 100 GLY A C 1
ATOM 758 O O . GLY A 1 100 ? 15.071 -3.687 -8.542 1.00 91.00 100 GLY A O 1
ATOM 759 N N . PHE A 1 101 ? 13.301 -4.490 -9.675 1.00 91.00 101 PHE A N 1
ATOM 760 C CA . PHE A 1 101 ? 12.934 -5.576 -8.781 1.00 91.00 101 PHE A CA 1
ATOM 761 C C . PHE A 1 101 ? 13.298 -6.893 -9.462 1.00 91.00 101 PHE A C 1
ATOM 763 O O . PHE A 1 101 ? 12.707 -7.274 -10.478 1.00 91.00 101 PHE A O 1
ATOM 770 N N . VAL A 1 102 ? 14.295 -7.581 -8.912 1.00 87.88 102 VAL A N 1
ATOM 771 C CA . VAL A 1 102 ? 14.680 -8.915 -9.381 1.00 87.88 102 VAL A CA 1
ATOM 772 C C . VAL A 1 102 ? 13.621 -9.917 -8.935 1.00 87.88 102 VAL A C 1
ATOM 774 O O . VAL A 1 102 ? 13.099 -9.818 -7.825 1.00 87.88 102 VAL A O 1
ATOM 777 N N . GLY A 1 103 ? 13.303 -10.856 -9.822 1.00 82.81 103 GLY A N 1
ATOM 778 C CA . GLY A 1 103 ? 12.386 -11.949 -9.549 1.00 82.81 103 GLY A CA 1
ATOM 779 C C . GLY A 1 103 ? 12.808 -12.787 -8.352 1.00 82.81 103 GLY A C 1
ATOM 780 O O . GLY A 1 103 ? 13.949 -13.246 -8.278 1.00 82.81 103 GLY A O 1
ATOM 781 N N . ILE A 1 104 ? 11.883 -12.996 -7.425 1.00 77.88 104 ILE A N 1
ATOM 782 C CA . ILE A 1 104 ? 12.043 -13.894 -6.289 1.00 77.88 104 ILE A CA 1
ATOM 783 C C . ILE A 1 104 ? 11.268 -15.163 -6.614 1.00 77.88 104 ILE A C 1
ATOM 785 O O . ILE A 1 104 ? 10.062 -15.114 -6.844 1.00 77.88 104 ILE A O 1
ATOM 789 N N . LYS A 1 105 ? 11.965 -16.300 -6.630 1.00 68.69 105 LYS A N 1
ATOM 790 C CA . LYS A 1 105 ? 11.329 -17.608 -6.812 1.00 68.69 105 LYS A CA 1
ATOM 791 C C . LYS A 1 105 ? 10.451 -17.921 -5.600 1.00 68.69 105 LYS A C 1
ATOM 793 O O . LYS A 1 105 ? 10.828 -17.596 -4.476 1.00 68.69 105 LYS A O 1
ATOM 798 N N . ASP A 1 106 ? 9.330 -18.609 -5.807 1.00 60.56 106 ASP A N 1
ATOM 799 C CA . ASP A 1 106 ? 8.333 -18.891 -4.756 1.00 60.56 106 ASP A CA 1
ATOM 800 C C . ASP A 1 106 ? 8.919 -19.505 -3.472 1.00 60.56 106 ASP A C 1
ATOM 802 O O . ASP A 1 106 ? 8.495 -19.180 -2.361 1.00 60.56 106 ASP A O 1
ATOM 806 N N . GLN A 1 107 ? 9.945 -20.350 -3.604 1.00 59.25 107 GLN A N 1
ATOM 807 C CA . GLN A 1 107 ? 10.643 -20.976 -2.474 1.00 59.25 107 GLN A CA 1
ATOM 808 C C . GLN A 1 107 ? 11.332 -19.969 -1.528 1.00 59.25 107 GLN A C 1
ATOM 810 O O . GLN A 1 107 ? 11.580 -20.289 -0.366 1.00 59.25 107 GLN A O 1
ATOM 815 N N . ASP A 1 108 ? 11.580 -18.743 -1.994 1.00 61.97 108 ASP A N 1
ATOM 816 C CA . ASP A 1 108 ? 12.325 -17.700 -1.293 1.00 61.97 108 ASP A CA 1
ATOM 817 C C . ASP A 1 108 ? 11.428 -16.562 -0.774 1.00 61.97 108 ASP A C 1
ATOM 819 O O . ASP A 1 108 ? 11.937 -15.596 -0.212 1.00 61.97 108 ASP A O 1
ATOM 823 N N . ILE A 1 109 ? 10.092 -16.657 -0.879 1.00 58.75 109 ILE A N 1
ATOM 824 C CA . ILE A 1 109 ? 9.166 -15.587 -0.443 1.00 58.75 109 ILE A CA 1
ATOM 825 C C . ILE A 1 109 ? 9.325 -15.246 1.050 1.00 58.75 109 ILE A C 1
ATOM 827 O O . ILE A 1 109 ? 9.245 -14.082 1.437 1.00 58.75 109 ILE A O 1
ATOM 831 N N . LYS A 1 110 ? 9.619 -16.228 1.913 1.00 58.84 110 LYS A N 1
ATOM 832 C CA . LYS A 1 110 ? 9.910 -15.955 3.337 1.00 58.84 110 LYS A CA 1
ATOM 833 C C . LYS A 1 110 ? 11.215 -15.170 3.526 1.00 58.84 110 LYS A C 1
ATOM 835 O O . LYS A 1 110 ? 11.307 -14.344 4.430 1.00 58.84 110 LYS A O 1
ATOM 840 N N . SER A 1 111 ? 12.190 -15.390 2.647 1.00 60.22 111 SER A N 1
ATOM 841 C CA . SER A 1 111 ? 13.463 -14.663 2.584 1.00 60.22 111 SER A CA 1
ATOM 842 C C . SER A 1 111 ? 13.338 -13.323 1.840 1.00 60.22 111 SER A C 1
ATOM 844 O O . SER A 1 111 ? 14.182 -12.447 2.016 1.00 60.22 111 SER A O 1
ATOM 846 N N . ALA A 1 112 ? 12.276 -13.123 1.045 1.00 53.25 112 ALA A N 1
ATOM 847 C CA . ALA A 1 112 ? 12.005 -11.901 0.280 1.00 53.25 112 ALA A CA 1
ATOM 848 C C . ALA A 1 112 ? 11.934 -10.650 1.156 1.00 53.25 112 ALA A C 1
ATOM 850 O O . ALA A 1 112 ? 12.344 -9.578 0.714 1.00 53.25 112 ALA A O 1
ATOM 851 N N . LEU A 1 113 ? 11.496 -10.809 2.412 1.00 54.06 113 LEU A N 1
ATOM 852 C CA . LEU A 1 113 ? 11.543 -9.776 3.453 1.00 54.06 113 LEU A CA 1
ATOM 853 C C . LEU A 1 113 ? 12.941 -9.155 3.628 1.00 54.06 113 LEU A C 1
ATOM 855 O O . LEU A 1 113 ? 13.039 -8.031 4.116 1.00 54.06 113 LEU A O 1
ATOM 859 N N . TYR A 1 114 ? 14.001 -9.865 3.226 1.00 54.38 114 TYR A N 1
ATOM 860 C CA . TYR A 1 114 ? 15.389 -9.495 3.483 1.00 54.38 114 TYR A CA 1
ATOM 861 C C . TYR A 1 114 ? 16.237 -9.203 2.236 1.00 54.38 114 TYR A C 1
ATOM 863 O O . TYR A 1 114 ? 17.242 -8.514 2.386 1.00 54.38 114 TYR A O 1
ATOM 871 N N . ILE A 1 115 ? 15.896 -9.696 1.033 1.00 54.44 115 ILE A N 1
ATOM 872 C CA . ILE A 1 115 ? 16.896 -9.761 -0.063 1.00 54.44 115 ILE A CA 1
ATOM 873 C C . ILE A 1 115 ? 16.550 -8.927 -1.313 1.00 54.44 115 ILE A C 1
ATOM 875 O O . ILE A 1 115 ? 17.467 -8.474 -1.994 1.00 54.44 115 ILE A O 1
ATOM 879 N N . ALA A 1 116 ? 15.280 -8.638 -1.616 1.00 61.41 116 ALA A N 1
ATOM 880 C CA . ALA A 1 116 ? 14.948 -7.873 -2.835 1.00 61.41 116 ALA A CA 1
ATOM 881 C C . ALA A 1 116 ? 13.614 -7.108 -2.789 1.00 61.41 116 ALA A C 1
ATOM 883 O O . ALA A 1 116 ? 13.143 -6.624 -3.819 1.00 61.41 116 ALA A O 1
ATOM 884 N N . ALA A 1 117 ? 12.996 -6.996 -1.612 1.00 74.62 117 ALA A N 1
ATOM 885 C CA . ALA A 1 117 ? 11.733 -6.292 -1.456 1.00 74.62 117 ALA A CA 1
ATOM 886 C C . ALA A 1 117 ? 11.924 -4.840 -0.994 1.00 74.62 117 ALA A C 1
ATOM 888 O O . ALA A 1 117 ? 12.756 -4.530 -0.135 1.00 74.62 117 ALA A O 1
ATOM 889 N N . LEU A 1 118 ? 11.090 -3.944 -1.520 1.00 90.88 118 LEU A N 1
ATOM 890 C CA . LEU A 1 118 ? 10.887 -2.623 -0.937 1.00 90.88 118 LEU A CA 1
ATOM 891 C C . LEU A 1 118 ? 9.952 -2.777 0.269 1.00 90.88 118 LEU A C 1
ATOM 893 O O . LEU A 1 118 ? 8.840 -3.281 0.139 1.00 90.88 118 LEU A O 1
ATOM 897 N N . ARG A 1 119 ? 10.388 -2.320 1.444 1.00 92.50 119 ARG A N 1
ATOM 898 C CA . ARG A 1 119 ? 9.557 -2.242 2.650 1.00 92.50 119 ARG A CA 1
ATOM 899 C C . ARG A 1 119 ? 9.083 -0.810 2.818 1.00 92.50 119 ARG A C 1
ATOM 901 O O . ARG A 1 119 ? 9.907 0.082 2.996 1.00 92.50 119 ARG A O 1
ATOM 908 N N . ILE A 1 120 ? 7.772 -0.614 2.803 1.00 94.62 120 ILE A N 1
ATOM 909 C CA . ILE A 1 120 ? 7.092 0.641 3.114 1.00 94.62 120 ILE A CA 1
ATOM 910 C C . ILE A 1 120 ? 6.491 0.486 4.509 1.00 94.62 120 ILE A C 1
ATOM 912 O O . ILE A 1 120 ? 5.615 -0.345 4.736 1.00 94.62 120 ILE A O 1
ATOM 916 N N . THR A 1 121 ? 6.967 1.273 5.461 1.00 95.25 121 THR A N 1
ATOM 917 C CA . THR A 1 121 ? 6.481 1.250 6.839 1.00 95.25 121 THR A CA 1
ATOM 918 C C . THR A 1 121 ? 5.566 2.441 7.067 1.00 95.25 121 THR A C 1
ATOM 920 O O . THR A 1 121 ? 5.988 3.578 6.898 1.00 95.25 121 THR A O 1
ATOM 923 N N . LEU A 1 122 ? 4.332 2.174 7.487 1.00 95.38 122 LEU A N 1
ATOM 924 C CA . LEU A 1 122 ? 3.331 3.149 7.906 1.00 95.38 122 LEU A CA 1
ATOM 925 C C . LEU A 1 122 ? 3.163 3.039 9.423 1.00 95.38 122 LEU A C 1
ATOM 927 O O . LEU A 1 122 ? 2.705 2.016 9.927 1.00 95.38 122 LEU A O 1
ATOM 931 N N . ARG A 1 123 ? 3.553 4.074 10.159 1.00 95.38 123 ARG A N 1
ATOM 932 C CA . ARG A 1 123 ? 3.463 4.152 11.623 1.00 95.38 123 ARG A CA 1
ATOM 933 C C . ARG A 1 123 ? 2.298 5.030 12.039 1.00 95.38 123 ARG A C 1
ATOM 935 O O . ARG A 1 123 ? 1.878 5.903 11.282 1.00 95.38 123 ARG A O 1
ATOM 942 N N . ASN A 1 124 ? 1.871 4.856 13.285 1.00 93.88 124 ASN A N 1
ATOM 943 C CA . ASN A 1 124 ? 0.828 5.657 13.916 1.00 93.88 124 ASN A CA 1
ATOM 944 C C . ASN A 1 124 ? -0.544 5.527 13.221 1.00 93.88 124 ASN A C 1
ATOM 946 O O . ASN A 1 124 ? -1.270 6.498 13.018 1.00 93.88 124 ASN A O 1
ATOM 950 N N . LEU A 1 125 ? -0.887 4.299 12.822 1.00 93.75 125 LEU A N 1
ATOM 951 C CA . LEU A 1 125 ? -2.174 3.968 12.219 1.00 93.75 125 LEU A CA 1
ATOM 952 C C . LEU A 1 125 ? -3.249 3.830 13.305 1.00 93.75 125 LEU A C 1
ATOM 954 O O . LEU A 1 125 ? -3.328 2.802 13.978 1.00 93.75 125 LEU A O 1
ATOM 958 N N . HIS A 1 126 ? -4.099 4.845 13.455 1.00 93.94 126 HIS A N 1
ATOM 959 C CA . HIS A 1 126 ? -5.298 4.762 14.294 1.00 93.94 126 HIS A CA 1
ATOM 960 C C . HIS A 1 126 ? -6.432 4.091 13.516 1.00 93.94 126 HIS A C 1
ATOM 962 O O . HIS A 1 126 ? -7.129 4.727 12.719 1.00 93.94 126 HIS A O 1
ATOM 968 N N . ILE A 1 127 ? -6.579 2.784 13.724 1.00 95.06 127 ILE A N 1
ATOM 969 C CA . ILE A 1 127 ? -7.528 1.949 12.985 1.00 95.06 127 ILE A CA 1
ATOM 970 C C . ILE A 1 127 ? -8.963 2.367 13.292 1.00 95.06 127 ILE A C 1
ATOM 972 O O . ILE A 1 127 ? -9.297 2.709 14.422 1.00 95.06 127 ILE A O 1
ATOM 976 N N . ASN A 1 128 ? -9.821 2.353 12.281 1.00 94.38 128 ASN A N 1
ATOM 977 C CA . ASN A 1 128 ? -11.241 2.657 12.421 1.00 94.38 128 ASN A CA 1
ATOM 978 C C . ASN A 1 128 ? -11.940 1.705 13.432 1.00 94.38 128 ASN A C 1
ATOM 980 O O . ASN A 1 128 ? -11.527 0.558 13.609 1.00 94.38 128 ASN A O 1
ATOM 984 N N . THR A 1 129 ? -12.997 2.178 14.102 1.00 94.88 129 THR A N 1
ATOM 985 C CA . THR A 1 129 ? -13.744 1.442 15.148 1.00 94.88 129 THR A CA 1
ATOM 986 C C . THR A 1 129 ? -14.733 0.394 14.612 1.00 94.88 129 THR A C 1
ATOM 988 O O . THR A 1 129 ? -15.268 -0.418 15.364 1.00 94.88 129 THR A O 1
ATOM 991 N N . ARG A 1 130 ? -15.005 0.397 13.305 1.00 95.50 130 ARG A N 1
ATOM 992 C CA . ARG A 1 130 ? -15.903 -0.527 12.607 1.00 95.50 130 ARG A CA 1
ATOM 993 C C . ARG A 1 130 ? -15.142 -1.740 12.092 1.00 95.50 130 ARG A C 1
ATOM 995 O O . ARG A 1 130 ? -14.162 -1.609 11.353 1.00 95.50 130 ARG A O 1
ATOM 1002 N N . ILE A 1 131 ? -15.640 -2.917 12.455 1.00 95.81 131 ILE A N 1
ATOM 1003 C CA . ILE A 1 131 ? -15.139 -4.215 11.989 1.00 95.81 131 ILE A CA 1
ATOM 1004 C C . ILE A 1 131 ? -15.410 -4.332 10.490 1.00 95.81 131 ILE A C 1
ATOM 1006 O O . ILE A 1 131 ? -16.450 -3.889 10.016 1.00 95.81 131 ILE A O 1
ATOM 1010 N N . GLY A 1 132 ? -14.471 -4.904 9.740 1.00 95.12 132 GLY A N 1
ATOM 1011 C CA . GLY A 1 132 ? -14.614 -5.070 8.297 1.00 95.12 132 GLY A CA 1
ATOM 1012 C C . GLY A 1 132 ? -13.276 -5.164 7.577 1.00 95.12 132 GLY A C 1
ATOM 1013 O O . GLY A 1 132 ? -12.209 -5.129 8.196 1.00 95.12 132 GLY A O 1
ATOM 1014 N N . THR A 1 133 ? -13.333 -5.264 6.252 1.00 96.31 133 THR A N 1
ATOM 1015 C CA . THR A 1 133 ? -12.147 -5.281 5.391 1.00 96.31 133 THR A CA 1
ATOM 1016 C C . THR A 1 133 ? -12.039 -3.958 4.651 1.00 96.31 133 THR A C 1
ATOM 1018 O O . THR A 1 133 ? -12.874 -3.636 3.806 1.00 96.31 133 THR A O 1
ATOM 1021 N N . ALA A 1 134 ? -10.981 -3.209 4.947 1.00 96.12 134 ALA A N 1
ATOM 1022 C CA . ALA A 1 134 ? -10.598 -2.045 4.168 1.00 96.12 134 ALA A CA 1
ATOM 1023 C C . ALA A 1 134 ? -9.815 -2.471 2.921 1.00 96.12 134 ALA A C 1
ATOM 1025 O O . ALA A 1 134 ? -9.231 -3.556 2.878 1.00 96.12 134 ALA A O 1
ATOM 1026 N N . ARG A 1 135 ? -9.784 -1.616 1.898 1.00 95.19 135 ARG A N 1
ATOM 1027 C CA . ARG A 1 135 ? -8.980 -1.838 0.690 1.00 95.19 135 ARG A CA 1
ATOM 1028 C C . ARG A 1 135 ? -8.025 -0.676 0.508 1.00 95.19 135 ARG A C 1
ATOM 1030 O O . ARG A 1 135 ? -8.465 0.437 0.243 1.00 95.19 135 ARG A O 1
ATOM 1037 N N . ILE A 1 136 ? -6.733 -0.943 0.649 1.00 95.50 136 ILE A N 1
ATOM 1038 C CA . ILE A 1 136 ? -5.713 0.013 0.232 1.00 95.50 136 ILE A CA 1
ATOM 1039 C C . ILE A 1 136 ? -5.654 -0.066 -1.287 1.00 95.50 136 ILE A C 1
ATOM 1041 O O . ILE A 1 136 ? -5.384 -1.131 -1.844 1.00 95.50 136 ILE A O 1
ATOM 1045 N N . GLU A 1 137 ? -5.935 1.042 -1.955 1.00 96.50 137 GLU A N 1
ATOM 1046 C CA . GLU A 1 137 ? -5.712 1.125 -3.390 1.00 96.50 137 GLU A CA 1
ATOM 1047 C C . GLU A 1 137 ? -4.243 1.443 -3.637 1.00 96.50 137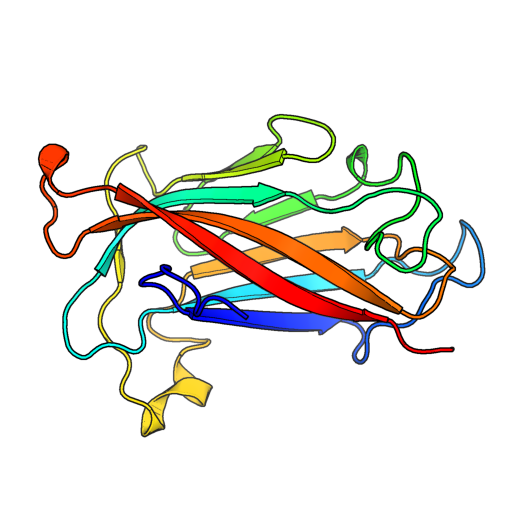 GLU A C 1
ATOM 1049 O O . GLU A 1 137 ? -3.650 2.320 -3.007 1.00 96.50 1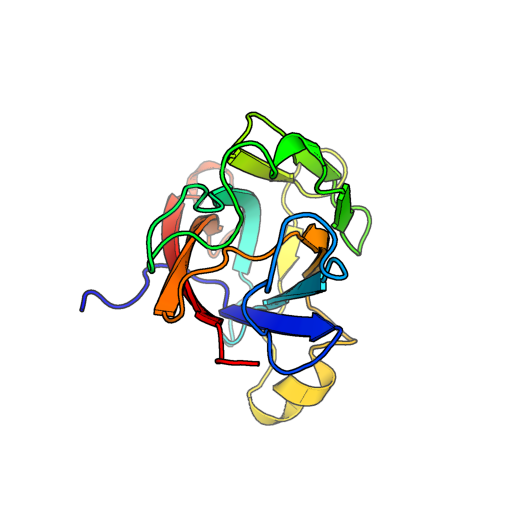37 GLU A O 1
ATOM 1054 N N . ILE A 1 138 ? -3.650 0.692 -4.550 1.00 96.62 138 ILE A N 1
ATOM 1055 C CA . ILE A 1 138 ? -2.256 0.813 -4.922 1.00 96.62 138 ILE A CA 1
ATOM 1056 C C . ILE A 1 138 ? -2.215 1.029 -6.422 1.00 96.62 138 ILE A C 1
ATOM 1058 O O . ILE A 1 138 ? -2.734 0.219 -7.192 1.00 96.62 138 ILE A O 1
ATOM 1062 N N . THR A 1 139 ? -1.561 2.108 -6.838 1.00 96.94 139 THR A N 1
ATOM 1063 C CA . THR A 1 139 ? -1.158 2.257 -8.231 1.00 96.94 139 THR A CA 1
ATOM 1064 C C . THR A 1 139 ? 0.344 2.249 -8.347 1.00 96.94 139 THR A C 1
ATOM 1066 O O . THR A 1 139 ? 1.031 2.998 -7.654 1.00 96.94 139 THR A O 1
ATOM 1069 N N . GLU A 1 140 ? 0.847 1.438 -9.256 1.00 95.75 140 GLU A N 1
ATOM 1070 C CA . GLU A 1 140 ? 2.259 1.368 -9.587 1.00 95.75 140 GLU A CA 1
ATOM 1071 C C . GLU A 1 140 ? 2.463 1.861 -11.017 1.00 95.75 140 GLU A C 1
ATOM 1073 O O . GLU A 1 140 ? 1.592 1.699 -11.871 1.00 95.75 140 GLU A O 1
ATOM 1078 N N . ASN A 1 141 ? 3.600 2.491 -11.277 1.00 96.56 141 ASN A N 1
ATOM 1079 C CA . ASN A 1 141 ? 4.046 2.776 -12.628 1.00 96.56 141 ASN A CA 1
ATOM 1080 C C . ASN A 1 141 ? 5.231 1.861 -12.920 1.00 96.56 141 ASN A C 1
ATOM 1082 O O . ASN A 1 141 ? 6.344 2.103 -12.433 1.00 96.56 141 ASN A O 1
ATOM 1086 N N . THR A 1 142 ? 4.958 0.785 -13.659 1.00 96.06 142 THR A N 1
ATOM 1087 C CA . THR A 1 142 ? 5.890 -0.329 -13.866 1.00 96.06 142 THR A CA 1
ATOM 1088 C C . THR A 1 142 ? 5.996 -0.741 -15.328 1.00 96.06 142 THR A C 1
ATOM 1090 O O . THR A 1 142 ? 5.114 -0.461 -16.140 1.00 96.06 142 THR A O 1
ATOM 1093 N N . GLY A 1 143 ? 7.100 -1.407 -15.661 1.00 94.69 143 GLY A N 1
ATOM 1094 C CA . GLY A 1 143 ? 7.367 -1.965 -16.982 1.00 94.69 143 GLY A CA 1
ATOM 1095 C C . GLY A 1 143 ? 8.384 -3.105 -16.922 1.00 94.69 143 GLY A C 1
ATOM 1096 O O . GLY A 1 143 ? 9.114 -3.255 -15.944 1.00 94.69 143 GLY A O 1
ATOM 1097 N N . GLU A 1 144 ? 8.447 -3.911 -17.980 1.00 92.56 144 GLU A N 1
ATOM 1098 C CA . GLU A 1 144 ? 9.425 -5.009 -18.123 1.00 92.56 144 GLU A CA 1
ATOM 1099 C C . GLU A 1 144 ? 10.767 -4.529 -18.706 1.00 92.56 144 GLU A C 1
ATOM 1101 O O . GLU A 1 144 ? 11.737 -5.278 -18.792 1.00 92.56 144 GLU A O 1
ATOM 1106 N N . THR A 1 145 ? 10.845 -3.251 -19.086 1.00 89.69 145 THR A N 1
ATOM 1107 C CA . THR A 1 145 ? 12.070 -2.591 -19.546 1.00 89.69 145 THR A CA 1
ATOM 1108 C C . THR A 1 145 ? 12.327 -1.335 -18.719 1.00 89.69 145 THR A C 1
ATOM 1110 O O . THR A 1 145 ? 11.407 -0.747 -18.156 1.00 89.69 145 THR A O 1
ATOM 1113 N N . ASN A 1 146 ? 13.585 -0.902 -18.642 1.00 85.75 146 ASN A N 1
ATOM 1114 C CA . ASN A 1 146 ? 13.982 0.302 -17.904 1.00 85.75 146 ASN A CA 1
ATOM 1115 C C . ASN A 1 146 ? 13.813 1.611 -18.710 1.00 85.75 146 ASN A C 1
ATOM 1117 O O . ASN A 1 146 ? 14.276 2.663 -18.271 1.00 85.75 146 ASN A O 1
ATOM 1121 N N . ASN A 1 147 ? 13.162 1.540 -19.872 1.00 86.56 147 ASN A N 1
ATOM 1122 C CA . ASN A 1 147 ? 12.839 2.652 -20.763 1.00 86.56 147 ASN A CA 1
ATOM 1123 C C . ASN A 1 147 ? 11.552 3.350 -20.291 1.00 86.56 147 ASN A C 1
ATOM 1125 O O . ASN A 1 147 ? 10.542 2.678 -20.105 1.00 86.56 147 ASN A O 1
ATOM 1129 N N . GLU A 1 148 ? 11.558 4.684 -20.177 1.00 79.75 148 GLU A N 1
ATOM 1130 C CA . GLU A 1 148 ? 10.391 5.497 -19.786 1.00 79.75 148 GLU A CA 1
ATOM 1131 C C . GLU A 1 148 ? 9.115 5.207 -20.598 1.00 79.75 148 GLU A C 1
ATOM 1133 O O . GLU A 1 148 ? 8.031 5.140 -20.024 1.00 79.75 148 GLU A O 1
ATOM 1138 N N . ALA A 1 149 ? 9.227 4.958 -21.905 1.00 84.94 149 ALA A N 1
ATOM 1139 C CA . ALA A 1 149 ? 8.092 4.635 -22.773 1.00 84.94 149 ALA A CA 1
ATOM 1140 C C . ALA A 1 149 ? 7.479 3.247 -22.500 1.00 84.94 149 ALA A C 1
ATOM 1142 O O . ALA A 1 149 ? 6.386 2.956 -22.979 1.00 84.94 149 ALA A O 1
ATOM 1143 N N . GLY A 1 150 ? 8.179 2.381 -21.761 1.00 87.81 150 GLY A N 1
ATOM 1144 C CA . GLY A 1 150 ? 7.716 1.044 -21.387 1.00 87.81 150 GLY A CA 1
ATOM 1145 C C . GLY A 1 150 ? 6.938 0.989 -20.071 1.00 87.81 150 GLY A C 1
ATOM 1146 O O . GLY A 1 150 ? 6.543 -0.103 -19.663 1.00 87.81 150 GLY A O 1
ATOM 1147 N N . PHE A 1 151 ? 6.746 2.125 -19.393 1.00 93.25 151 PHE A N 1
ATOM 1148 C CA . PHE A 1 151 ? 6.030 2.187 -18.122 1.00 93.25 151 PHE A CA 1
ATOM 1149 C C . PHE A 1 151 ? 4.536 2.419 -18.318 1.00 93.25 151 PHE A C 1
ATOM 1151 O O . PHE A 1 151 ? 4.118 3.322 -19.041 1.00 93.25 151 PHE A O 1
ATOM 1158 N N . PHE A 1 152 ? 3.735 1.647 -17.590 1.00 94.25 152 PHE A N 1
ATOM 1159 C CA . PHE A 1 152 ? 2.289 1.791 -17.554 1.00 94.25 152 PHE A CA 1
ATOM 1160 C C . PHE A 1 152 ? 1.797 1.878 -16.117 1.00 94.25 152 PHE A C 1
ATOM 1162 O O . PHE A 1 152 ? 2.278 1.171 -15.226 1.00 94.25 152 PHE A O 1
ATOM 1169 N N . ARG A 1 153 ? 0.775 2.714 -15.908 1.00 95.38 153 ARG A N 1
ATOM 1170 C CA . ARG A 1 153 ? 0.058 2.762 -14.636 1.00 95.38 153 ARG A CA 1
ATOM 1171 C C . ARG A 1 153 ? -0.803 1.511 -14.495 1.00 95.38 153 ARG A C 1
ATOM 1173 O O . ARG A 1 153 ? -1.700 1.284 -15.304 1.00 95.38 153 ARG A O 1
ATOM 1180 N N . LYS A 1 154 ? -0.562 0.744 -13.439 1.00 95.00 154 LYS A N 1
ATOM 1181 C CA . LYS A 1 154 ? -1.290 -0.479 -13.089 1.00 95.00 154 LYS A CA 1
ATOM 1182 C C . LYS A 1 154 ? -1.921 -0.346 -11.712 1.00 95.00 154 LYS A C 1
ATOM 1184 O O . LYS A 1 154 ? -1.469 0.458 -10.897 1.00 95.00 154 LYS A O 1
ATOM 1189 N N . TRP A 1 155 ? -2.980 -1.117 -11.482 1.00 93.50 155 TRP A N 1
ATOM 1190 C CA . TRP A 1 155 ? -3.834 -1.000 -10.302 1.00 93.50 155 TRP A CA 1
ATOM 1191 C C . TRP A 1 155 ? -3.895 -2.311 -9.518 1.00 93.50 155 TRP A C 1
ATOM 1193 O O . TRP A 1 155 ? -3.930 -3.411 -10.079 1.00 93.50 155 TRP A O 1
ATOM 1203 N N . HIS A 1 156 ? -3.941 -2.175 -8.198 1.00 93.44 156 HIS A N 1
ATOM 1204 C CA . HIS A 1 156 ? -4.100 -3.270 -7.258 1.00 93.44 156 HIS A CA 1
ATOM 1205 C C . HIS A 1 156 ? -4.918 -2.810 -6.050 1.00 93.44 156 HIS A C 1
ATOM 1207 O O . HIS A 1 156 ? -4.733 -1.704 -5.547 1.00 93.44 156 HIS A O 1
ATOM 1213 N N . TYR A 1 157 ? -5.797 -3.679 -5.556 1.00 94.50 157 TYR A N 1
ATOM 1214 C CA . TYR A 1 157 ? -6.478 -3.476 -4.282 1.00 94.50 157 TYR A CA 1
ATOM 1215 C C . TYR A 1 157 ? -5.927 -4.468 -3.271 1.00 94.50 157 TYR A C 1
ATOM 1217 O O . TYR A 1 157 ? -6.127 -5.672 -3.420 1.00 94.50 157 TYR A O 1
ATOM 1225 N N . TYR A 1 158 ? -5.282 -3.951 -2.231 1.00 94.00 158 TYR A N 1
ATOM 1226 C CA . TYR A 1 158 ? -4.753 -4.761 -1.148 1.00 94.00 158 TYR A CA 1
ATOM 1227 C C . TYR A 1 158 ? -5.757 -4.811 0.017 1.00 94.00 158 TYR A C 1
ATOM 1229 O O . TYR A 1 158 ? -6.012 -3.778 0.652 1.00 94.00 158 TYR A O 1
ATOM 1237 N N . PRO A 1 159 ? -6.381 -5.972 0.294 1.00 95.19 159 PRO A N 1
ATOM 1238 C CA . PRO A 1 159 ? -7.356 -6.095 1.368 1.00 95.19 159 PRO A CA 1
ATOM 1239 C C . PRO A 1 159 ? -6.673 -6.117 2.739 1.00 95.19 159 PRO A C 1
ATOM 1241 O O . PRO A 1 159 ? -5.703 -6.837 2.959 1.00 95.19 159 PRO A O 1
ATOM 1244 N N . VAL A 1 160 ? -7.231 -5.371 3.692 1.00 94.75 160 VAL A N 1
ATOM 1245 C CA . VAL A 1 160 ? -6.778 -5.330 5.086 1.00 94.75 160 VAL A CA 1
ATOM 1246 C C . VAL A 1 160 ? -7.967 -5.582 6.005 1.00 94.75 160 VAL A C 1
ATOM 1248 O O . VAL A 1 160 ? -8.866 -4.749 6.124 1.00 94.75 160 VAL A O 1
ATOM 1251 N N . THR A 1 161 ? -7.982 -6.741 6.659 1.00 95.75 161 THR A N 1
ATOM 1252 C CA . THR A 1 161 ? -9.059 -7.132 7.578 1.00 95.75 161 THR A CA 1
ATOM 1253 C C . THR A 1 161 ? -8.801 -6.601 8.984 1.00 95.75 161 THR A C 1
ATOM 1255 O O . THR A 1 161 ? -7.721 -6.802 9.536 1.00 95.75 161 THR A O 1
ATOM 1258 N N . LYS A 1 162 ? -9.816 -5.950 9.560 1.00 94.75 162 LYS A N 1
ATOM 1259 C CA . LYS A 1 162 ? -9.844 -5.460 10.941 1.00 94.75 162 LYS A CA 1
ATOM 1260 C C . LYS A 1 162 ? -10.684 -6.411 11.790 1.00 94.75 162 LYS A C 1
ATOM 1262 O O . LYS A 1 162 ? -11.857 -6.631 11.486 1.00 94.75 162 LYS A O 1
ATOM 1267 N N . PHE A 1 163 ? -10.099 -6.960 12.846 1.00 93.81 163 PHE A N 1
ATOM 1268 C CA . PHE A 1 163 ? -10.751 -7.928 13.727 1.00 93.81 163 PHE A CA 1
ATOM 1269 C C . PHE A 1 163 ? -11.433 -7.242 14.923 1.00 93.81 163 PHE A C 1
ATOM 1271 O O . PHE A 1 163 ? -10.976 -6.178 15.353 1.00 93.81 163 PHE A O 1
ATOM 1278 N N . PRO A 1 164 ? -12.513 -7.828 15.475 1.00 91.62 164 PRO A N 1
ATOM 1279 C CA . PRO A 1 164 ? -13.035 -7.418 16.776 1.00 91.62 164 PRO A CA 1
ATOM 1280 C C . PRO A 1 164 ? -11.969 -7.617 17.852 1.00 91.62 164 PRO A C 1
ATOM 1282 O O . PRO A 1 164 ? -11.240 -8.610 17.812 1.00 91.62 164 PRO A O 1
ATOM 1285 N N . ARG A 1 165 ? -11.888 -6.669 18.783 1.00 83.00 165 ARG A N 1
ATOM 1286 C CA . ARG A 1 165 ? -10.977 -6.730 19.926 1.00 83.00 165 ARG A CA 1
ATOM 1287 C C . ARG A 1 165 ? -11.547 -7.568 21.064 1.00 83.00 165 ARG A C 1
ATOM 1289 O O . ARG A 1 165 ? -12.791 -7.602 21.188 1.00 83.00 165 ARG A O 1
#